Protein AF-A0A1X7VL22-F1 (afdb_monomer_lite)

Sequence (122 aa):
MRQDLEQEEQDNISVTNILLSSLESIHSLIQESPEVIGQHLSSIISLLLHLGQASPFMKVRITALKCLGLFPVSSISTHLLYTHQNKVIDGLGSCLDDKKRLVRKEAVSSRSEWYLLGFKDS

Organism: Amphimedon queenslandica (NCBI:txid400682)

Radius of gyration: 15.64 Å; chains: 1; bounding box: 38×18×54 Å

InterPro domains:
  IPR011989 Armadillo-like helical [G3DSA:1.25.10.10] (4-115)
  IPR016024 Armadillo-type fold [SSF48371] (17-109)
  IPR024687 MMS19, C-terminal [PF12460] (16-72)
  IPR039920 DNA repair/transcription protein MMS19 [PTHR12891] (13-118)

Structure (mmCIF, N/CA/C/O backbone):
data_AF-A0A1X7VL22-F1
#
_entry.id   AF-A0A1X7VL22-F1
#
loop_
_atom_site.group_PDB
_atom_site.id
_atom_site.type_symbol
_atom_site.label_atom_id
_atom_site.label_alt_id
_atom_site.label_comp_id
_atom_site.label_asym_id
_atom_site.label_entity_id
_atom_site.label_seq_id
_atom_site.pdbx_PDB_ins_code
_atom_site.Cartn_x
_atom_site.Cartn_y
_atom_site.Cartn_z
_atom_site.occupancy
_atom_site.B_iso_or_equiv
_atom_site.auth_seq_id
_atom_site.auth_comp_id
_atom_site.auth_asym_id
_atom_site.auth_atom_id
_atom_site.pdbx_PDB_model_num
ATOM 1 N N . MET A 1 1 ? -18.320 -1.728 31.936 1.00 72.62 1 MET A N 1
ATOM 2 C CA . MET A 1 1 ? -18.979 -1.385 30.653 1.00 72.62 1 MET A CA 1
ATOM 3 C C . MET A 1 1 ? -18.535 -0.037 30.088 1.00 72.62 1 MET A C 1
ATOM 5 O O . MET A 1 1 ? -18.015 -0.042 28.990 1.00 72.62 1 MET A O 1
ATOM 9 N N . ARG A 1 2 ? -18.707 1.117 30.767 1.00 84.56 2 ARG A N 1
ATOM 10 C CA . ARG A 1 2 ? -18.204 2.412 30.234 1.00 84.56 2 ARG A CA 1
ATOM 11 C C . ARG A 1 2 ? -16.674 2.523 30.254 1.00 84.56 2 ARG A C 1
ATOM 13 O O . ARG A 1 2 ? -16.094 2.903 29.252 1.00 84.56 2 ARG A O 1
ATOM 20 N N . GLN A 1 3 ? -16.047 2.109 31.354 1.00 83.25 3 GLN A N 1
ATOM 21 C CA . GLN A 1 3 ? -14.585 2.116 31.499 1.00 83.25 3 GLN A CA 1
ATOM 22 C C . GLN A 1 3 ? -13.885 1.182 30.497 1.00 83.25 3 GLN A C 1
ATOM 24 O O . GLN A 1 3 ? -12.822 1.517 29.993 1.00 83.25 3 GLN A O 1
ATOM 29 N N . ASP A 1 4 ? -14.508 0.049 30.156 1.00 83.31 4 ASP A N 1
ATOM 30 C CA . ASP A 1 4 ? -13.953 -0.898 29.177 1.00 83.31 4 ASP A CA 1
ATOM 31 C C . ASP A 1 4 ? -13.954 -0.311 27.753 1.00 83.31 4 ASP A C 1
ATOM 33 O O . ASP A 1 4 ? -12.992 -0.488 27.014 1.00 83.31 4 ASP A O 1
ATOM 37 N N . LEU A 1 5 ? -15.005 0.439 27.390 1.00 86.50 5 LEU A N 1
ATOM 38 C CA . LEU A 1 5 ? -15.102 1.124 26.095 1.00 86.50 5 LEU A CA 1
ATOM 39 C C . LEU A 1 5 ? -14.091 2.274 25.975 1.00 86.50 5 LEU A C 1
ATOM 41 O O . LEU A 1 5 ? -13.499 2.462 24.916 1.00 86.50 5 LEU A O 1
ATOM 45 N N . GLU A 1 6 ? -13.876 3.025 27.057 1.00 88.31 6 GLU A N 1
ATOM 46 C CA . GLU A 1 6 ? -12.881 4.106 27.104 1.00 88.31 6 GLU A CA 1
ATOM 47 C C . GLU A 1 6 ? -11.448 3.563 26.971 1.00 88.31 6 GLU A C 1
ATOM 49 O O . GLU A 1 6 ? -10.628 4.148 26.261 1.00 88.31 6 GLU A O 1
ATOM 54 N N . GLN A 1 7 ? -11.150 2.418 27.597 1.00 85.50 7 GLN A N 1
ATOM 55 C CA . GLN A 1 7 ? -9.847 1.764 27.469 1.00 85.50 7 GLN A CA 1
ATOM 56 C C . GLN A 1 7 ? -9.610 1.241 26.044 1.00 85.50 7 GLN A C 1
ATOM 58 O O . GLN A 1 7 ? -8.548 1.483 25.476 1.00 85.50 7 GLN A O 1
ATOM 63 N N . GLU A 1 8 ? -10.604 0.587 25.435 1.00 85.38 8 GLU A N 1
ATOM 64 C CA . GLU A 1 8 ? -10.511 0.096 24.054 1.00 85.38 8 GLU A CA 1
ATOM 65 C C . GLU A 1 8 ? -10.311 1.241 23.044 1.00 85.38 8 GLU A C 1
ATOM 67 O O . GLU A 1 8 ? -9.527 1.125 22.098 1.00 85.38 8 GLU A O 1
ATOM 72 N N . GLU A 1 9 ? -10.986 2.379 23.235 1.00 87.94 9 GLU A N 1
ATOM 73 C CA . GLU A 1 9 ? -10.793 3.567 22.399 1.00 87.94 9 GLU A CA 1
ATOM 74 C C . GLU A 1 9 ? -9.368 4.124 22.530 1.00 87.94 9 GLU A C 1
ATOM 76 O O . GLU A 1 9 ? -8.716 4.414 21.520 1.00 87.94 9 GLU A O 1
ATOM 81 N N . GLN A 1 10 ? -8.848 4.206 23.755 1.00 87.25 10 GLN A N 1
ATOM 82 C CA . GLN A 1 10 ? -7.486 4.667 24.012 1.00 87.25 10 GLN A CA 1
ATOM 83 C C . GLN A 1 10 ? -6.431 3.728 23.405 1.00 87.25 10 GLN A C 1
ATOM 85 O O . GLN A 1 10 ? -5.453 4.197 22.807 1.00 87.25 10 GLN A O 1
ATOM 90 N N . ASP A 1 11 ? -6.646 2.417 23.495 1.00 87.56 11 ASP A N 1
ATOM 91 C CA . ASP A 1 11 ? -5.776 1.407 22.894 1.00 87.56 11 ASP A CA 1
ATOM 92 C C . ASP A 1 11 ? -5.789 1.522 21.363 1.00 87.56 11 ASP A C 1
ATOM 94 O O . ASP A 1 11 ? -4.731 1.551 20.728 1.00 87.56 11 ASP A O 1
ATOM 98 N N . ASN A 1 12 ? -6.965 1.703 20.757 1.00 89.81 12 ASN A N 1
ATOM 99 C CA . ASN A 1 12 ? -7.106 1.915 19.315 1.00 89.81 12 ASN A CA 1
ATOM 100 C C . ASN A 1 12 ? -6.394 3.187 18.831 1.00 89.81 12 ASN A C 1
ATOM 102 O O . ASN A 1 12 ? -5.750 3.170 17.776 1.00 89.81 12 ASN A O 1
ATOM 106 N N . ILE A 1 13 ? -6.478 4.286 19.588 1.00 91.94 13 ILE A N 1
ATOM 107 C CA . ILE A 1 13 ? -5.749 5.528 19.291 1.00 91.94 13 ILE A CA 1
ATOM 108 C C . ILE A 1 13 ? -4.239 5.277 19.341 1.00 91.94 13 ILE A C 1
ATOM 110 O O . ILE A 1 13 ? -3.522 5.659 18.413 1.00 91.94 13 ILE A O 1
ATOM 114 N N . SER A 1 14 ? -3.759 4.603 20.388 1.00 93.25 14 SER A N 1
ATOM 115 C CA . SER A 1 14 ? -2.341 4.274 20.556 1.00 93.25 14 SER A CA 1
ATOM 116 C C . SER A 1 14 ? -1.817 3.415 19.398 1.00 93.25 14 SER A C 1
ATOM 118 O O . SER A 1 14 ? -0.848 3.787 18.732 1.00 93.25 14 SER A O 1
ATOM 120 N N . VAL A 1 15 ? -2.520 2.325 19.072 1.00 93.12 15 VAL A N 1
ATOM 121 C CA . VAL A 1 15 ? -2.179 1.428 17.956 1.00 93.12 15 VAL A CA 1
ATOM 122 C C . VAL A 1 15 ? -2.179 2.179 16.626 1.00 93.12 15 VAL A C 1
ATOM 124 O O . VAL A 1 15 ? -1.245 2.039 15.836 1.00 93.12 15 VAL A O 1
ATOM 127 N N . THR A 1 16 ? -3.189 3.018 16.377 1.00 95.69 16 THR A N 1
ATOM 128 C CA . THR A 1 16 ? -3.262 3.823 15.149 1.00 95.69 16 THR A CA 1
ATOM 129 C C . THR A 1 16 ? -2.052 4.742 15.013 1.00 95.69 16 THR A C 1
ATOM 131 O O . THR A 1 16 ? -1.469 4.820 13.933 1.00 95.69 16 THR A O 1
ATOM 134 N N . ASN A 1 17 ? -1.651 5.416 16.092 1.00 96.00 17 ASN A N 1
ATOM 135 C CA . ASN A 1 17 ? -0.517 6.338 16.072 1.00 96.00 17 ASN A CA 1
ATOM 136 C C . ASN A 1 17 ? 0.809 5.614 15.807 1.00 96.00 17 ASN A C 1
ATOM 138 O O . ASN A 1 17 ? 1.605 6.102 15.009 1.00 96.00 17 ASN A O 1
ATOM 142 N N . ILE A 1 18 ? 1.019 4.437 16.406 1.00 96.44 18 ILE A N 1
ATOM 143 C CA . ILE A 1 18 ? 2.213 3.608 16.164 1.00 96.44 18 ILE A CA 1
ATOM 144 C C . ILE A 1 18 ? 2.279 3.156 14.701 1.00 96.44 18 ILE A C 1
ATOM 146 O O . ILE A 1 18 ? 3.336 3.214 14.071 1.00 96.44 18 ILE A O 1
ATO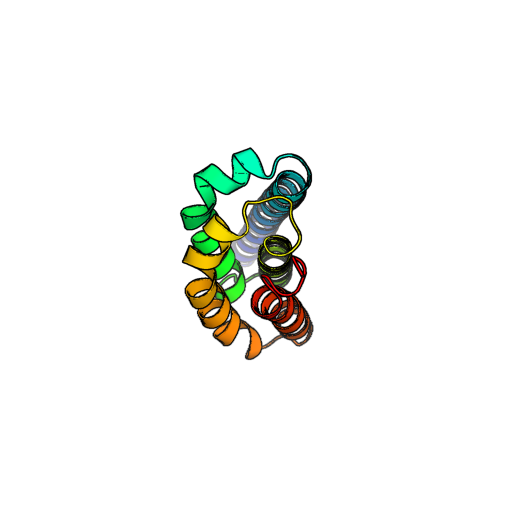M 150 N N . LEU A 1 19 ? 1.151 2.717 14.136 1.00 97.06 19 LEU A N 1
ATOM 151 C CA . LEU A 1 19 ? 1.095 2.315 12.731 1.00 97.06 19 LEU A CA 1
ATOM 152 C C . LEU A 1 19 ? 1.380 3.495 11.801 1.00 97.06 19 LEU A C 1
ATOM 154 O O . LEU A 1 19 ? 2.116 3.340 10.830 1.00 97.06 19 LEU A O 1
ATOM 158 N N . LEU A 1 20 ? 0.817 4.669 12.092 1.00 97.94 20 LEU A N 1
ATOM 159 C CA . LEU A 1 20 ? 1.032 5.864 11.280 1.00 97.94 20 LEU A CA 1
ATOM 160 C C . LEU A 1 20 ? 2.488 6.333 11.326 1.00 97.94 20 LEU A C 1
ATOM 162 O O . LEU A 1 20 ? 3.059 6.536 10.261 1.00 97.94 20 LEU A O 1
ATOM 166 N N . SER A 1 21 ? 3.113 6.412 12.503 1.00 97.81 21 SER A N 1
ATOM 167 C CA . SER A 1 21 ? 4.521 6.822 12.611 1.00 97.81 21 SER A CA 1
ATOM 168 C C . SER A 1 21 ? 5.472 5.828 11.937 1.00 97.81 21 SER A C 1
ATOM 170 O O . SER A 1 21 ? 6.440 6.221 11.282 1.00 97.81 21 SER A O 1
ATOM 172 N N . SER A 1 22 ? 5.168 4.530 12.030 1.00 97.75 22 SER A N 1
ATOM 173 C CA . SER A 1 22 ? 5.923 3.482 11.335 1.00 97.75 22 SER A CA 1
ATOM 174 C C . SER A 1 22 ? 5.781 3.606 9.816 1.00 97.75 22 SER A C 1
ATOM 176 O O . SER A 1 22 ? 6.768 3.514 9.090 1.00 97.75 22 SER A O 1
ATOM 178 N N . LEU A 1 23 ? 4.564 3.847 9.316 1.00 98.06 23 LEU A N 1
ATOM 179 C CA . LEU A 1 23 ? 4.314 4.052 7.888 1.00 98.06 23 LEU A CA 1
ATOM 180 C C . LEU A 1 23 ? 4.957 5.336 7.358 1.00 98.06 23 LEU A C 1
ATOM 182 O O . LEU A 1 23 ? 5.471 5.326 6.245 1.00 98.06 23 LEU A O 1
ATOM 186 N N . GLU A 1 24 ? 4.960 6.415 8.140 1.00 97.56 24 GLU A N 1
ATOM 187 C CA . GLU A 1 24 ? 5.662 7.661 7.811 1.00 97.56 24 GLU A CA 1
ATOM 188 C C . GLU A 1 24 ? 7.174 7.435 7.729 1.00 97.56 24 GLU A C 1
ATOM 190 O O . GLU A 1 24 ? 7.816 7.891 6.787 1.00 97.56 24 GLU A O 1
ATOM 195 N N . SER A 1 25 ? 7.732 6.637 8.640 1.00 97.44 25 SER A N 1
ATOM 196 C CA . SER A 1 25 ? 9.146 6.255 8.590 1.00 97.44 25 SER A CA 1
ATOM 197 C C . SER A 1 25 ? 9.462 5.419 7.343 1.00 97.44 25 SER A C 1
ATOM 199 O O . SER A 1 25 ? 10.450 5.676 6.663 1.00 97.44 25 SER A O 1
ATOM 201 N N . ILE A 1 26 ? 8.599 4.458 6.982 1.00 97.25 26 ILE A N 1
ATOM 202 C CA . ILE A 1 26 ? 8.725 3.694 5.727 1.00 97.25 26 ILE A CA 1
ATOM 203 C C . ILE A 1 26 ? 8.642 4.626 4.513 1.00 97.25 26 ILE A C 1
ATOM 205 O O . ILE A 1 26 ? 9.427 4.478 3.580 1.00 97.25 26 ILE A O 1
ATOM 209 N N . HIS A 1 27 ? 7.714 5.584 4.519 1.00 96.81 27 HIS A N 1
ATOM 210 C CA . HIS A 1 27 ? 7.565 6.568 3.450 1.00 96.81 27 HIS A CA 1
ATOM 211 C C . HIS A 1 27 ? 8.861 7.361 3.240 1.00 96.81 27 HIS A C 1
ATOM 213 O O . HIS A 1 27 ? 9.342 7.434 2.111 1.00 96.81 27 HIS A O 1
ATOM 219 N N . SER A 1 28 ? 9.452 7.898 4.312 1.00 96.88 28 SER A N 1
ATOM 220 C CA . SER A 1 28 ? 10.747 8.587 4.252 1.00 96.88 28 SER A CA 1
ATOM 221 C C . SER A 1 28 ? 11.857 7.671 3.738 1.00 96.88 28 SER A C 1
ATOM 223 O O . SER A 1 28 ? 12.574 8.041 2.813 1.00 96.88 28 SER A O 1
ATOM 225 N N . LEU A 1 29 ? 11.952 6.437 4.243 1.00 96.56 29 LEU A N 1
ATOM 226 C CA . LEU A 1 29 ? 12.990 5.486 3.828 1.00 96.56 29 LEU A CA 1
ATOM 227 C C . LEU A 1 29 ? 12.908 5.100 2.344 1.00 96.56 29 LEU A C 1
ATOM 229 O O . LEU A 1 2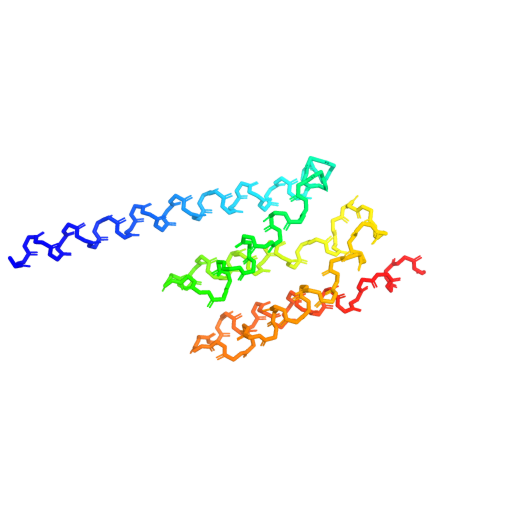9 ? 13.946 4.903 1.720 1.00 96.56 29 LEU A O 1
ATOM 233 N N . ILE A 1 30 ? 11.710 5.021 1.752 1.00 96.56 30 ILE A N 1
ATOM 234 C CA . ILE A 1 30 ? 11.555 4.769 0.305 1.00 96.56 30 ILE A CA 1
ATOM 235 C C . ILE A 1 30 ? 12.236 5.869 -0.523 1.00 96.56 30 ILE A C 1
ATOM 237 O O . ILE A 1 30 ? 12.762 5.587 -1.599 1.00 96.56 30 ILE A O 1
ATOM 241 N N . GLN A 1 31 ? 12.213 7.109 -0.035 1.00 94.31 31 GLN A N 1
ATOM 242 C CA . GLN A 1 31 ? 12.763 8.271 -0.731 1.00 94.31 31 GLN A CA 1
ATOM 243 C C . GLN A 1 31 ? 14.247 8.488 -0.412 1.00 94.31 31 GLN A C 1
ATOM 245 O O . GLN A 1 31 ? 15.021 8.823 -1.304 1.00 94.31 31 GLN A O 1
ATOM 250 N N . GLU A 1 32 ? 14.633 8.305 0.850 1.00 96.31 32 GLU A N 1
ATOM 251 C CA . GLU A 1 32 ? 15.966 8.633 1.367 1.00 96.31 32 GLU A CA 1
ATOM 252 C C . GLU A 1 32 ? 16.964 7.474 1.255 1.00 96.31 32 GLU A C 1
ATOM 254 O O . GLU A 1 32 ? 18.165 7.707 1.134 1.00 96.31 32 GLU A O 1
ATOM 259 N N . SER A 1 33 ? 16.492 6.226 1.313 1.00 95.19 33 SER A N 1
ATOM 260 C CA . SER A 1 33 ? 17.337 5.020 1.296 1.00 95.19 33 SER A CA 1
ATOM 261 C C . SER A 1 33 ? 16.673 3.875 0.511 1.00 95.19 33 SER A C 1
ATOM 263 O O . SER A 1 33 ? 16.386 2.800 1.063 1.00 95.19 33 SER A O 1
ATOM 265 N N . PRO A 1 34 ? 16.382 4.084 -0.788 1.00 93.44 34 PRO A N 1
ATOM 266 C CA . PRO A 1 34 ? 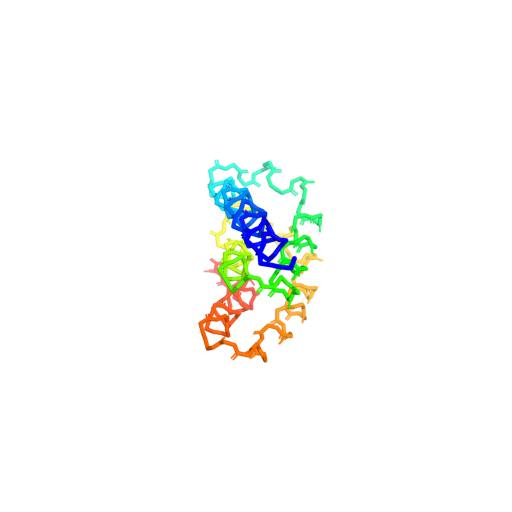15.677 3.119 -1.633 1.00 93.44 34 PRO A CA 1
ATOM 267 C C . PRO A 1 34 ? 16.369 1.749 -1.699 1.00 93.44 34 PRO A C 1
ATOM 269 O O . PRO A 1 34 ? 15.699 0.722 -1.799 1.00 93.44 34 PRO A O 1
ATOM 272 N N . GLU A 1 35 ? 17.694 1.695 -1.590 1.00 93.06 35 GLU A N 1
ATOM 273 C CA . GLU A 1 35 ? 18.488 0.464 -1.557 1.00 93.06 35 GLU A CA 1
ATOM 274 C C . GLU A 1 35 ? 18.221 -0.410 -0.322 1.00 93.06 35 GLU A C 1
ATOM 276 O O . GLU A 1 35 ? 18.258 -1.640 -0.418 1.00 93.06 35 GLU A O 1
ATOM 281 N N . VAL A 1 36 ? 17.913 0.194 0.830 1.00 94.25 36 VAL A N 1
ATOM 282 C CA . VAL A 1 36 ? 17.542 -0.538 2.053 1.00 94.25 36 VAL A CA 1
ATOM 283 C C . VAL A 1 36 ? 16.161 -1.152 1.876 1.00 94.25 36 VAL A C 1
ATOM 285 O O . VAL A 1 36 ? 15.945 -2.332 2.148 1.00 94.25 36 VAL A O 1
ATOM 288 N N . ILE A 1 37 ? 15.226 -0.365 1.348 1.00 96.00 37 ILE A N 1
ATOM 289 C CA . ILE A 1 37 ? 13.864 -0.825 1.093 1.00 96.00 37 ILE A CA 1
ATOM 290 C C . ILE A 1 37 ? 13.830 -1.911 0.011 1.00 96.00 37 ILE A C 1
ATOM 292 O O . ILE A 1 37 ? 13.105 -2.898 0.154 1.00 96.00 37 ILE A O 1
ATOM 296 N N . GLY A 1 38 ? 14.649 -1.781 -1.035 1.00 93.50 38 GLY A N 1
ATOM 297 C CA . GLY A 1 38 ? 14.758 -2.758 -2.117 1.00 93.50 38 GLY A CA 1
ATOM 298 C C . GLY A 1 38 ? 15.093 -4.172 -1.628 1.00 93.50 38 GLY A C 1
ATOM 299 O O . GLY A 1 38 ? 14.541 -5.143 -2.142 1.00 93.50 38 GLY A O 1
ATOM 300 N N . GLN A 1 39 ? 15.907 -4.309 -0.577 1.00 95.31 39 GLN A N 1
ATOM 301 C CA . GLN A 1 39 ? 16.269 -5.611 0.008 1.00 95.31 39 GLN A CA 1
ATOM 302 C C . GLN A 1 39 ? 15.089 -6.328 0.684 1.00 95.31 39 GLN A C 1
ATOM 304 O O . GLN A 1 39 ? 15.094 -7.552 0.820 1.00 95.31 39 GLN A O 1
ATOM 309 N N . HIS A 1 40 ? 14.056 -5.583 1.081 1.00 96.19 40 HIS A N 1
ATOM 310 C CA . HIS A 1 40 ? 12.892 -6.090 1.811 1.00 96.19 40 HIS A CA 1
ATOM 311 C C . HIS A 1 40 ? 11.579 -5.883 1.046 1.00 96.19 40 HIS A C 1
ATOM 313 O O . HIS A 1 40 ? 10.491 -5.961 1.619 1.00 96.19 40 HIS A O 1
ATOM 319 N N . LEU A 1 41 ? 11.660 -5.641 -0.265 1.00 95.88 41 LEU A N 1
ATOM 320 C CA . LEU A 1 41 ? 10.526 -5.193 -1.067 1.00 95.88 41 LEU A CA 1
ATOM 321 C C . LEU A 1 41 ? 9.321 -6.144 -0.988 1.00 95.88 41 LEU A C 1
ATOM 323 O O . LEU A 1 41 ? 8.192 -5.698 -0.801 1.00 95.88 41 LEU A O 1
ATOM 327 N N . SER A 1 42 ? 9.549 -7.459 -1.055 1.00 96.94 42 SER A N 1
ATOM 328 C CA . SER A 1 42 ? 8.471 -8.458 -1.031 1.00 96.94 42 SER A CA 1
ATOM 329 C C . SER A 1 42 ? 7.657 -8.437 0.270 1.00 96.94 42 SER A C 1
ATOM 331 O O . SER A 1 42 ? 6.418 -8.454 0.232 1.00 96.94 42 SER A O 1
ATOM 333 N N . SER A 1 43 ? 8.323 -8.366 1.428 1.00 97.62 43 SER A N 1
ATOM 334 C CA . SER A 1 43 ? 7.651 -8.330 2.732 1.00 97.62 43 SER A CA 1
ATOM 335 C C . SER A 1 43 ? 6.975 -6.981 2.968 1.00 97.62 43 SER A C 1
ATOM 337 O O . SER A 1 43 ? 5.815 -6.956 3.378 1.00 97.62 43 SER A O 1
ATOM 339 N N . ILE A 1 44 ? 7.645 -5.877 2.626 1.00 97.94 44 ILE A N 1
ATOM 340 C CA . ILE A 1 44 ? 7.097 -4.522 2.762 1.00 97.94 44 ILE A CA 1
ATOM 341 C C . ILE A 1 44 ? 5.859 -4.351 1.877 1.00 97.94 44 ILE A C 1
ATOM 343 O O . ILE A 1 44 ? 4.823 -3.910 2.366 1.00 97.94 44 ILE A O 1
ATOM 347 N N . ILE A 1 45 ? 5.905 -4.764 0.608 1.00 98.19 45 ILE A N 1
ATOM 348 C CA . ILE A 1 45 ? 4.739 -4.708 -0.286 1.00 98.19 45 ILE A CA 1
ATOM 349 C C . ILE A 1 45 ? 3.577 -5.527 0.278 1.00 98.19 45 ILE A C 1
ATOM 351 O O . ILE A 1 45 ? 2.442 -5.055 0.285 1.00 98.19 45 ILE A O 1
ATOM 355 N N . SER A 1 46 ? 3.842 -6.741 0.769 1.00 98.25 46 SER A N 1
ATOM 356 C CA . SER A 1 46 ? 2.792 -7.599 1.337 1.00 98.25 46 SER A CA 1
ATOM 357 C C . SER A 1 46 ? 2.135 -6.953 2.559 1.00 98.25 46 SER A C 1
ATOM 359 O O . SER A 1 46 ? 0.909 -6.952 2.669 1.00 98.25 46 SER A O 1
ATOM 361 N N . LEU A 1 47 ? 2.941 -6.353 3.440 1.00 98.25 47 LEU A N 1
ATOM 362 C CA . LEU A 1 47 ? 2.471 -5.615 4.608 1.00 98.25 47 LEU A CA 1
ATOM 363 C C . LEU A 1 47 ? 1.631 -4.396 4.209 1.00 98.25 47 LEU A C 1
ATOM 365 O O . LEU A 1 47 ? 0.525 -4.218 4.715 1.00 98.25 47 LEU A O 1
ATOM 369 N N . LEU A 1 48 ? 2.132 -3.564 3.294 1.00 98.62 48 LEU A N 1
ATOM 370 C CA . LEU A 1 48 ? 1.442 -2.347 2.865 1.00 98.62 48 LEU A CA 1
ATOM 371 C C . LEU A 1 48 ? 0.125 -2.661 2.147 1.00 98.62 48 LEU A C 1
ATOM 373 O O . LEU A 1 48 ? -0.871 -1.980 2.388 1.00 98.62 48 LEU A O 1
ATOM 377 N N . LEU A 1 49 ? 0.086 -3.710 1.319 1.00 98.62 49 LEU A N 1
ATOM 378 C CA . LEU A 1 49 ? -1.153 -4.182 0.697 1.00 98.62 49 LEU A CA 1
ATOM 379 C C . LEU A 1 49 ? -2.161 -4.629 1.755 1.00 98.62 49 LEU A C 1
ATOM 381 O O . LEU A 1 49 ? -3.298 -4.164 1.740 1.00 98.62 49 LEU A O 1
ATOM 385 N N . HIS A 1 50 ? -1.739 -5.457 2.713 1.00 98.44 50 HIS A N 1
ATOM 386 C CA . HIS A 1 50 ? -2.610 -5.900 3.800 1.00 98.44 50 HIS A CA 1
ATOM 387 C C . HIS A 1 50 ? -3.180 -4.715 4.595 1.00 98.44 50 HIS A C 1
ATOM 389 O O . HIS A 1 50 ? -4.390 -4.634 4.813 1.00 98.44 50 HIS A O 1
ATOM 395 N N . LEU A 1 51 ? -2.330 -3.754 4.972 1.00 98.44 51 LEU A N 1
ATOM 396 C CA . LEU A 1 51 ? -2.755 -2.554 5.691 1.00 98.44 51 LEU A CA 1
ATOM 397 C C . LEU A 1 51 ? -3.712 -1.697 4.860 1.00 98.44 51 LEU A C 1
ATOM 399 O O . LEU A 1 51 ? -4.723 -1.252 5.396 1.00 98.44 51 LEU A O 1
ATOM 403 N N . GLY A 1 52 ? -3.432 -1.499 3.569 1.00 98.31 52 GLY A N 1
ATOM 404 C CA . GLY A 1 52 ? -4.284 -0.752 2.641 1.00 98.31 52 GLY A CA 1
ATOM 405 C C . GLY A 1 52 ? -5.674 -1.367 2.465 1.00 98.31 52 GLY A C 1
ATOM 406 O O . GLY A 1 52 ? -6.663 -0.638 2.401 1.00 98.31 52 GLY A O 1
ATOM 407 N N . GLN A 1 53 ? -5.753 -2.698 2.441 1.00 98.19 53 GLN A N 1
ATOM 408 C CA . GLN A 1 53 ? -6.988 -3.449 2.212 1.00 98.19 53 GLN A CA 1
ATOM 409 C C . GLN A 1 53 ? -7.835 -3.596 3.481 1.00 98.19 53 GLN A C 1
ATOM 411 O O . GLN A 1 53 ? -9.047 -3.376 3.451 1.00 98.19 53 GLN A O 1
ATOM 416 N N . ALA A 1 54 ? -7.208 -3.976 4.596 1.00 96.50 54 ALA A N 1
ATOM 417 C CA . ALA A 1 54 ? -7.916 -4.549 5.740 1.00 96.50 54 ALA A CA 1
ATOM 418 C C . ALA A 1 54 ? -7.870 -3.701 7.018 1.00 96.50 54 ALA A C 1
ATOM 420 O O . ALA A 1 54 ? -8.625 -3.990 7.947 1.00 96.50 54 ALA A O 1
ATOM 421 N N . SER A 1 55 ? -7.031 -2.658 7.100 1.00 97.19 55 SER A N 1
ATOM 422 C CA . SER A 1 55 ? -6.932 -1.882 8.343 1.00 97.19 55 SER A CA 1
ATOM 423 C C . SER A 1 55 ? -8.283 -1.249 8.723 1.00 97.19 55 SER A C 1
ATOM 425 O O . SER A 1 55 ? -8.948 -0.644 7.870 1.00 97.19 55 SER A O 1
ATOM 427 N N . PRO A 1 56 ? -8.696 -1.315 10.004 1.00 95.81 56 PRO A N 1
ATOM 428 C CA . PRO A 1 56 ? -9.920 -0.658 10.457 1.00 95.81 56 PRO A CA 1
ATOM 429 C C . PRO A 1 56 ? -9.804 0.875 10.394 1.00 95.81 56 PRO A C 1
ATOM 431 O O . PRO A 1 56 ? -10.815 1.580 10.324 1.00 95.81 56 PRO A O 1
ATOM 434 N N . PHE A 1 57 ? -8.577 1.404 10.360 1.00 96.62 57 PHE A N 1
ATOM 435 C CA . PHE A 1 57 ? -8.298 2.830 10.426 1.00 96.62 57 PHE A CA 1
ATOM 436 C C . PHE A 1 57 ? -8.098 3.419 9.030 1.00 96.62 57 PHE A C 1
ATOM 438 O O . PHE A 1 57 ? -7.122 3.145 8.333 1.00 96.62 57 PHE A O 1
ATOM 445 N N . MET A 1 58 ? -9.004 4.314 8.627 1.00 97.50 58 MET A N 1
ATOM 446 C CA . MET A 1 58 ? -8.961 4.948 7.303 1.00 97.50 58 MET A CA 1
ATOM 447 C C . MET A 1 58 ? -7.613 5.622 7.004 1.00 97.50 58 MET A C 1
ATOM 449 O O . MET A 1 58 ? -7.126 5.508 5.884 1.00 97.50 58 MET A O 1
ATOM 453 N N . LYS A 1 59 ? -7.017 6.311 7.988 1.00 97.75 59 LYS A N 1
ATOM 454 C CA . LYS A 1 59 ? -5.727 6.996 7.816 1.00 97.75 59 LYS A CA 1
ATOM 455 C C . LYS A 1 59 ? -4.598 6.008 7.512 1.00 97.75 59 LYS A C 1
ATOM 457 O O . LYS A 1 59 ? -3.853 6.248 6.575 1.00 97.75 59 LYS A O 1
ATOM 462 N N . VAL A 1 60 ? -4.538 4.882 8.229 1.00 98.50 60 VAL A N 1
ATOM 463 C CA . VAL A 1 60 ? -3.544 3.818 7.999 1.00 98.50 60 VAL A CA 1
ATOM 464 C C . VAL A 1 60 ? -3.669 3.269 6.581 1.00 98.50 60 VAL A C 1
ATOM 466 O O . VAL A 1 60 ? -2.664 3.164 5.884 1.00 98.50 60 VAL A O 1
ATOM 469 N N . ARG A 1 61 ? -4.901 3.014 6.112 1.00 98.62 61 ARG A N 1
ATOM 470 C CA . ARG A 1 61 ? -5.134 2.571 4.728 1.00 98.62 61 ARG A CA 1
ATOM 471 C C . ARG A 1 61 ? -4.597 3.571 3.707 1.00 98.62 61 ARG A C 1
ATOM 473 O O . ARG A 1 61 ? -3.875 3.182 2.800 1.00 98.62 61 ARG A O 1
ATOM 480 N N . ILE A 1 62 ? -4.912 4.858 3.870 1.00 98.69 62 ILE A N 1
ATOM 481 C CA . ILE A 1 62 ? -4.433 5.918 2.967 1.00 98.69 62 ILE A CA 1
ATOM 482 C C . ILE A 1 62 ? -2.903 5.982 2.972 1.00 98.69 62 ILE A C 1
ATOM 484 O O . ILE A 1 62 ? -2.299 5.982 1.905 1.00 98.69 62 ILE A O 1
ATOM 488 N N . THR A 1 63 ? -2.266 6.014 4.143 1.00 98.50 63 THR A N 1
ATOM 489 C CA . THR A 1 63 ? -0.803 6.121 4.230 1.00 98.50 63 THR A CA 1
ATOM 490 C C . THR A 1 63 ? -0.114 4.892 3.633 1.00 98.50 63 THR A C 1
ATOM 492 O O . THR A 1 63 ? 0.854 5.042 2.896 1.00 98.50 63 THR A O 1
ATOM 495 N N . ALA A 1 64 ? -0.648 3.686 3.845 1.00 98.69 64 ALA A N 1
ATOM 496 C CA . ALA A 1 64 ? -0.108 2.475 3.229 1.00 98.69 64 ALA A CA 1
ATOM 497 C C . ALA A 1 64 ? -0.206 2.502 1.691 1.00 98.69 64 ALA A C 1
ATOM 499 O O . ALA A 1 64 ? 0.753 2.149 1.002 1.00 98.69 64 ALA A O 1
ATOM 500 N N . LEU A 1 65 ? -1.335 2.973 1.145 1.00 98.81 65 LEU A N 1
ATOM 501 C CA . LEU A 1 65 ? -1.513 3.145 -0.301 1.00 98.81 65 LEU A CA 1
ATOM 502 C C . LEU A 1 65 ? -0.560 4.199 -0.876 1.00 98.81 65 LEU A C 1
ATOM 504 O O . LEU A 1 65 ? 0.004 3.965 -1.944 1.00 98.81 65 LEU A O 1
ATOM 508 N N . LYS A 1 66 ? -0.318 5.306 -0.163 1.00 98.56 66 LYS A N 1
ATOM 509 C CA . LYS A 1 66 ? 0.697 6.302 -0.548 1.00 98.56 66 LYS A CA 1
ATOM 510 C C . LYS A 1 66 ? 2.080 5.678 -0.660 1.00 98.56 66 LYS A C 1
ATOM 512 O O . LYS A 1 66 ? 2.725 5.833 -1.690 1.00 98.56 66 LYS A O 1
ATOM 517 N N . CYS A 1 67 ? 2.504 4.914 0.350 1.00 98.50 67 CYS A N 1
ATOM 518 C CA . CYS A 1 67 ? 3.790 4.217 0.313 1.00 98.50 67 CYS A CA 1
ATOM 519 C C . CYS A 1 67 ? 3.881 3.265 -0.888 1.00 98.50 67 CYS A C 1
ATOM 521 O O . CYS A 1 67 ? 4.894 3.251 -1.579 1.00 98.50 67 CYS A O 1
ATOM 523 N N . LEU A 1 68 ? 2.808 2.522 -1.195 1.00 98.50 68 LEU A N 1
ATOM 524 C CA . LEU A 1 68 ? 2.764 1.680 -2.396 1.00 98.50 68 LEU A CA 1
ATOM 525 C C . LEU A 1 68 ? 2.928 2.495 -3.683 1.00 98.50 68 LEU A C 1
ATOM 527 O O . LEU A 1 68 ? 3.617 2.045 -4.591 1.00 98.50 68 LEU A O 1
ATOM 531 N N . GLY A 1 69 ? 2.317 3.677 -3.770 1.00 98.06 69 GLY A N 1
ATOM 532 C CA . GLY A 1 69 ? 2.421 4.566 -4.930 1.00 98.06 69 GLY A CA 1
ATOM 533 C C . GLY A 1 69 ? 3.799 5.207 -5.116 1.00 98.06 69 GLY A C 1
ATOM 534 O O . GLY A 1 69 ? 4.095 5.670 -6.212 1.00 98.06 69 GLY A O 1
ATOM 535 N N . LEU A 1 70 ? 4.654 5.208 -4.088 1.00 97.44 70 LEU A N 1
ATOM 536 C CA . LEU A 1 70 ? 6.004 5.765 -4.180 1.00 97.44 70 LEU A CA 1
ATOM 537 C C . LEU A 1 70 ? 7.006 4.842 -4.868 1.00 97.44 70 LEU A C 1
ATOM 539 O O . LEU A 1 70 ? 7.965 5.336 -5.452 1.00 97.44 70 LEU A O 1
ATOM 543 N N . PHE A 1 71 ? 6.819 3.521 -4.804 1.00 97.19 71 PHE A N 1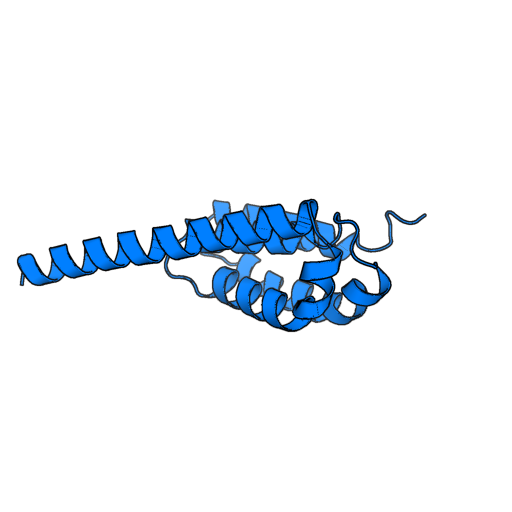
ATOM 544 C CA . PHE A 1 71 ? 7.803 2.584 -5.353 1.00 97.19 71 PHE A CA 1
ATOM 545 C C . PHE A 1 71 ? 8.114 2.823 -6.839 1.00 97.19 71 PHE A C 1
ATOM 547 O O . PHE A 1 71 ? 9.292 2.881 -7.168 1.00 97.19 71 PHE A O 1
ATOM 554 N N . PRO A 1 72 ? 7.129 3.025 -7.739 1.00 96.19 72 PRO A N 1
ATOM 555 C CA . PRO A 1 72 ? 7.412 3.254 -9.159 1.00 96.19 72 PRO A CA 1
ATOM 556 C C . PRO A 1 72 ? 8.114 4.581 -9.470 1.00 96.19 72 PRO A C 1
ATOM 558 O O . PRO A 1 72 ? 8.559 4.776 -10.597 1.00 96.19 72 PRO A O 1
ATOM 561 N N . VAL A 1 73 ? 8.158 5.513 -8.513 1.00 94.12 73 VAL A N 1
ATOM 562 C CA . VAL A 1 73 ? 8.770 6.843 -8.671 1.00 94.12 73 VAL A CA 1
ATOM 563 C C . VAL A 1 73 ? 10.010 7.035 -7.803 1.00 94.12 73 VAL A C 1
ATOM 565 O O . VAL A 1 73 ? 10.572 8.128 -7.779 1.00 94.12 73 VAL A O 1
ATOM 568 N N . SER A 1 74 ? 10.427 5.999 -7.075 1.00 93.94 74 SER A N 1
ATOM 569 C CA . SER A 1 74 ? 11.653 6.010 -6.287 1.00 93.94 74 SER A CA 1
ATOM 570 C C . SER A 1 74 ? 12.841 5.514 -7.110 1.00 93.94 74 SER A C 1
ATOM 572 O O . SER A 1 74 ? 12.687 4.974 -8.203 1.00 93.94 74 SER A O 1
ATOM 574 N N . SER A 1 75 ? 14.048 5.653 -6.563 1.00 94.06 75 SER A N 1
ATOM 575 C CA . SER A 1 75 ? 15.283 5.195 -7.218 1.00 94.06 75 SER A CA 1
ATOM 576 C C . SER A 1 75 ? 15.532 3.684 -7.078 1.00 94.06 75 SER A C 1
ATOM 578 O O . SER A 1 75 ? 16.663 3.224 -7.234 1.00 94.06 75 SER A O 1
ATOM 580 N N . ILE A 1 76 ? 14.507 2.891 -6.746 1.00 94.12 76 ILE A N 1
ATOM 581 C CA . ILE A 1 76 ? 14.610 1.427 -6.710 1.00 94.12 76 ILE A CA 1
ATOM 582 C C . ILE A 1 76 ? 14.673 0.910 -8.148 1.00 94.12 76 ILE A C 1
ATOM 584 O O . ILE A 1 76 ? 13.935 1.366 -9.013 1.00 94.12 76 ILE A O 1
ATOM 588 N N . SER A 1 77 ? 15.534 -0.079 -8.401 1.00 93.06 77 SER A N 1
ATOM 589 C CA . SER A 1 77 ? 15.681 -0.684 -9.730 1.00 93.06 77 SER A CA 1
ATOM 590 C C . SER A 1 77 ? 14.332 -1.104 -10.325 1.00 93.06 77 SER A C 1
ATOM 592 O O . SER A 1 77 ? 13.643 -1.963 -9.765 1.00 93.06 77 SER A O 1
ATOM 594 N N . THR A 1 78 ? 13.996 -0.573 -11.505 1.00 93.06 78 THR A N 1
ATOM 595 C CA . THR A 1 78 ? 12.762 -0.902 -12.234 1.00 93.06 78 THR A CA 1
ATOM 596 C C . THR A 1 78 ? 12.618 -2.412 -12.439 1.00 93.06 78 THR A C 1
ATOM 598 O O . THR A 1 78 ? 11.533 -2.962 -12.261 1.00 93.06 78 THR A O 1
ATOM 601 N N . HIS A 1 79 ? 13.719 -3.119 -12.727 1.00 93.00 79 HIS A N 1
ATOM 602 C CA . HIS A 1 79 ? 13.721 -4.579 -12.880 1.00 93.00 79 HIS A CA 1
ATOM 603 C C . HIS A 1 79 ? 13.215 -5.299 -11.622 1.00 93.00 79 HIS A C 1
ATOM 605 O O . HIS A 1 79 ? 12.419 -6.233 -11.715 1.00 93.00 79 HIS A O 1
ATOM 611 N N . LEU A 1 80 ? 13.629 -4.835 -10.440 1.00 94.25 80 LEU A N 1
ATOM 612 C CA . LEU A 1 80 ? 13.167 -5.395 -9.175 1.00 94.25 80 LEU A CA 1
ATOM 613 C C . LEU A 1 80 ? 11.674 -5.112 -8.961 1.00 94.25 80 LEU A C 1
ATOM 615 O O . LEU A 1 80 ? 10.925 -6.019 -8.596 1.00 94.25 80 LEU A O 1
ATOM 619 N N . LEU A 1 81 ? 11.222 -3.889 -9.247 1.00 96.44 81 LEU A N 1
ATOM 620 C CA . LEU A 1 81 ? 9.813 -3.500 -9.126 1.00 96.44 81 LEU A CA 1
ATOM 621 C C . LEU A 1 81 ? 8.901 -4.310 -10.059 1.00 96.44 81 LEU A C 1
ATOM 623 O O . LEU A 1 81 ? 7.831 -4.750 -9.636 1.00 96.44 81 LEU A O 1
ATOM 627 N N . TYR A 1 82 ? 9.341 -4.589 -11.289 1.00 95.75 82 TYR A N 1
ATOM 628 C CA . TYR A 1 82 ? 8.578 -5.374 -12.265 1.00 95.75 82 TYR A CA 1
ATOM 629 C C . TYR A 1 82 ? 8.173 -6.755 -11.749 1.00 95.75 82 TYR A C 1
ATOM 631 O O . TYR A 1 82 ? 7.054 -7.201 -11.995 1.00 95.75 82 TYR A O 1
ATOM 639 N N . THR A 1 83 ? 9.031 -7.410 -10.961 1.00 96.25 83 THR A N 1
ATOM 640 C CA . THR A 1 83 ? 8.714 -8.728 -10.381 1.00 96.25 83 THR A CA 1
ATOM 641 C C . THR A 1 83 ? 7.527 -8.692 -9.406 1.00 96.25 83 THR A C 1
ATOM 643 O O . THR A 1 83 ? 6.931 -9.728 -9.118 1.00 96.25 83 THR A O 1
ATOM 646 N N . HIS A 1 84 ? 7.145 -7.503 -8.928 1.00 97.75 84 HIS A N 1
ATOM 647 C CA . HIS A 1 84 ? 6.050 -7.288 -7.982 1.00 97.75 84 HIS A CA 1
ATOM 648 C C . HIS A 1 84 ? 4.843 -6.576 -8.614 1.00 97.75 84 HIS A C 1
ATOM 650 O O . HIS A 1 84 ? 3.786 -6.522 -7.986 1.00 97.75 84 HIS A O 1
ATOM 656 N N . GLN A 1 85 ? 4.966 -6.061 -9.843 1.00 97.12 85 GLN A N 1
ATOM 657 C CA . GLN A 1 85 ? 3.975 -5.181 -10.469 1.00 97.12 85 GLN A CA 1
ATOM 658 C C . GLN A 1 85 ? 2.571 -5.795 -10.500 1.00 97.12 85 GLN A C 1
ATOM 660 O O . GLN A 1 85 ? 1.636 -5.186 -9.984 1.00 97.12 85 GLN A O 1
ATOM 665 N N . ASN A 1 86 ? 2.422 -7.017 -11.023 1.00 97.25 86 ASN A N 1
ATOM 666 C CA . ASN A 1 86 ? 1.115 -7.682 -11.105 1.00 97.25 86 ASN A CA 1
ATOM 667 C C . ASN A 1 86 ? 0.485 -7.862 -9.719 1.00 97.25 86 ASN A C 1
ATOM 669 O O . ASN A 1 86 ? -0.661 -7.482 -9.502 1.00 97.25 86 ASN A O 1
ATOM 673 N N . LYS A 1 87 ? 1.272 -8.333 -8.741 1.00 97.56 87 LYS A N 1
ATOM 674 C CA . LYS A 1 87 ? 0.814 -8.506 -7.355 1.00 97.56 87 LYS A CA 1
ATOM 675 C C . LYS A 1 87 ? 0.297 -7.194 -6.763 1.00 97.56 87 LYS A C 1
ATOM 677 O O . LYS A 1 87 ? -0.724 -7.193 -6.077 1.00 97.56 87 LYS A O 1
ATOM 682 N N . VAL A 1 88 ? 1.000 -6.088 -7.002 1.00 98.38 88 VAL A N 1
ATOM 683 C CA . VAL A 1 88 ? 0.591 -4.780 -6.483 1.00 98.38 88 VAL A CA 1
ATOM 684 C C . VAL A 1 88 ? -0.640 -4.259 -7.213 1.00 98.38 88 VAL A C 1
ATOM 686 O O . VAL A 1 88 ? -1.577 -3.817 -6.557 1.00 98.38 88 VAL A O 1
AT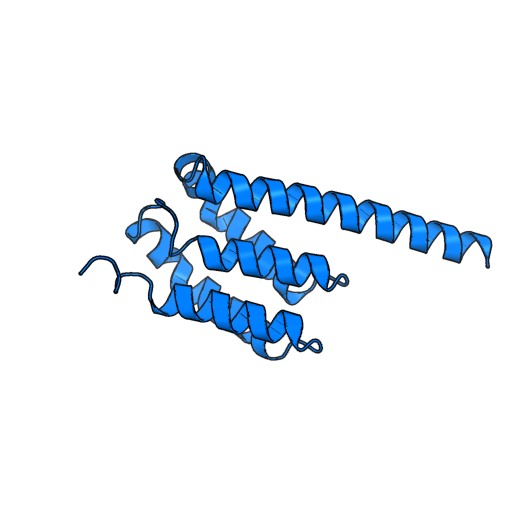OM 689 N N . ILE A 1 89 ? -0.687 -4.347 -8.541 1.00 98.25 89 ILE A N 1
ATOM 690 C CA . ILE A 1 89 ? -1.838 -3.906 -9.339 1.00 98.25 89 ILE A CA 1
ATOM 691 C C . ILE A 1 89 ? -3.102 -4.679 -8.958 1.00 98.25 89 ILE A C 1
ATOM 693 O O . ILE A 1 89 ? -4.160 -4.059 -8.817 1.00 98.25 89 ILE A O 1
ATOM 697 N N . ASP A 1 90 ? -3.007 -5.993 -8.771 1.00 97.81 90 ASP A N 1
ATOM 698 C CA . ASP A 1 90 ? -4.128 -6.837 -8.356 1.00 97.81 90 ASP A CA 1
ATOM 699 C C . ASP A 1 90 ? -4.549 -6.515 -6.921 1.00 97.81 90 ASP A C 1
ATOM 701 O O . ASP A 1 90 ? -5.728 -6.282 -6.651 1.00 97.81 90 ASP A O 1
ATOM 705 N N . GLY A 1 91 ? -3.580 -6.396 -6.009 1.00 97.62 91 GLY A N 1
ATOM 706 C CA . GLY A 1 91 ? -3.837 -6.044 -4.616 1.00 97.62 91 GLY A CA 1
ATOM 707 C C . GLY A 1 91 ? -4.448 -4.648 -4.439 1.00 97.62 91 GLY A C 1
ATOM 708 O O . GLY A 1 91 ? -5.321 -4.457 -3.594 1.00 97.62 91 GLY A O 1
ATOM 709 N N . LEU A 1 92 ? -4.053 -3.671 -5.256 1.00 98.38 92 LEU A N 1
ATOM 710 C CA . LEU A 1 92 ? -4.665 -2.340 -5.283 1.00 98.38 92 LEU A CA 1
ATOM 711 C C . LEU A 1 92 ? -6.086 -2.364 -5.856 1.00 98.38 92 LEU A C 1
ATOM 713 O O . LEU A 1 92 ? -6.866 -1.460 -5.559 1.00 98.38 92 LEU A O 1
ATOM 717 N N . GLY A 1 93 ? -6.440 -3.390 -6.637 1.00 97.75 93 GLY A N 1
ATOM 718 C CA . GLY A 1 93 ? -7.768 -3.563 -7.216 1.00 97.75 93 GLY A CA 1
ATOM 719 C C . GLY A 1 93 ? -8.876 -3.538 -6.165 1.00 97.75 93 GLY A C 1
ATOM 720 O O . GLY A 1 93 ? -9.815 -2.762 -6.302 1.00 97.75 93 GLY A O 1
ATOM 721 N N . SER A 1 94 ? -8.731 -4.281 -5.064 1.00 95.19 94 SER A N 1
ATOM 722 C CA . SER A 1 94 ? -9.741 -4.298 -3.993 1.00 95.19 94 SER A CA 1
ATOM 723 C C . SER A 1 94 ? -9.878 -2.956 -3.265 1.00 95.19 94 SER A C 1
ATOM 725 O O . SER A 1 94 ? -10.941 -2.630 -2.744 1.00 95.19 94 SER A O 1
ATOM 727 N N . CYS A 1 95 ? -8.815 -2.149 -3.230 1.00 98.06 95 CYS A N 1
ATOM 728 C CA . CYS A 1 95 ? -8.827 -0.828 -2.599 1.00 98.06 95 CYS A CA 1
ATOM 729 C C . CYS A 1 95 ? -9.605 0.212 -3.427 1.00 98.06 95 CYS A C 1
ATOM 731 O O . CYS A 1 95 ? -9.992 1.258 -2.899 1.00 98.06 95 CYS A O 1
ATOM 733 N N . LEU A 1 96 ? -9.863 -0.066 -4.711 1.00 98.06 96 LEU A N 1
ATOM 734 C CA . LEU A 1 96 ? -10.703 0.779 -5.562 1.00 98.06 96 LEU A CA 1
ATOM 735 C C . LEU A 1 96 ? -12.177 0.733 -5.158 1.00 98.06 96 LEU A C 1
ATOM 737 O O . LEU A 1 96 ? -12.875 1.717 -5.377 1.00 98.06 96 LEU A O 1
ATOM 741 N N . ASP A 1 97 ? -12.619 -0.336 -4.498 1.00 96.94 97 ASP A N 1
ATOM 742 C CA . ASP A 1 97 ? -13.987 -0.486 -3.989 1.00 96.94 97 ASP A CA 1
ATOM 743 C C . ASP A 1 97 ? -14.113 -0.098 -2.507 1.00 96.94 97 ASP A C 1
ATOM 745 O O . ASP A 1 97 ? -15.114 -0.382 -1.845 1.00 96.94 97 ASP A O 1
ATOM 749 N N . ASP A 1 98 ? -13.110 0.594 -1.954 1.00 98.50 98 ASP A N 1
ATOM 750 C CA . ASP A 1 98 ? -13.127 0.983 -0.550 1.00 98.50 98 ASP A CA 1
ATOM 751 C C . ASP A 1 98 ? -14.351 1.844 -0.196 1.00 98.50 98 ASP A C 1
ATOM 753 O O . ASP A 1 98 ? -14.701 2.798 -0.896 1.00 98.50 98 ASP A O 1
ATOM 757 N N . LYS A 1 99 ? -14.959 1.587 0.968 1.00 97.56 99 LYS A N 1
ATOM 758 C CA . LYS A 1 99 ? -16.125 2.333 1.478 1.00 97.56 99 LYS A CA 1
ATOM 759 C C . LYS A 1 99 ? -15.902 3.849 1.622 1.00 97.56 99 LYS A C 1
ATOM 761 O O . LYS A 1 99 ? -16.867 4.610 1.697 1.00 97.56 99 LYS A O 1
ATOM 766 N N . LYS A 1 100 ? -14.655 4.328 1.678 1.00 98.31 100 LYS A N 1
ATOM 767 C CA . LYS A 1 100 ? -14.298 5.745 1.829 1.00 98.31 100 LYS A CA 1
ATOM 768 C C . LYS A 1 100 ? -13.708 6.310 0.536 1.00 98.31 100 LYS A C 1
ATOM 770 O O . LYS A 1 100 ? -12.667 5.873 0.058 1.00 98.31 100 LYS A O 1
ATOM 775 N N . ARG A 1 101 ? -14.309 7.399 0.039 1.00 98.38 101 ARG A N 1
ATOM 776 C CA . ARG A 1 101 ? -13.865 8.118 -1.173 1.00 98.38 101 ARG A CA 1
ATOM 777 C C . ARG A 1 101 ? -12.379 8.490 -1.156 1.00 98.38 101 ARG A C 1
ATOM 779 O O . ARG A 1 101 ? -11.727 8.402 -2.188 1.00 98.38 101 ARG A O 1
ATOM 786 N N . LEU A 1 102 ? -11.857 8.922 -0.005 1.00 98.62 102 LEU A N 1
ATOM 787 C CA . LEU A 1 102 ? -10.452 9.326 0.126 1.00 98.62 102 LEU A CA 1
ATOM 788 C C . LEU A 1 102 ? -9.487 8.154 -0.077 1.00 98.62 102 LEU A C 1
ATOM 790 O O . LEU A 1 102 ? -8.454 8.335 -0.706 1.00 98.62 102 LEU A O 1
ATOM 794 N N . VAL A 1 103 ? -9.853 6.959 0.394 1.00 98.75 103 VAL A N 1
ATOM 795 C CA . VAL A 1 103 ? -9.058 5.740 0.189 1.00 98.75 103 VAL A CA 1
ATOM 796 C C . VAL A 1 103 ? -9.080 5.351 -1.284 1.00 98.75 103 VAL A C 1
ATOM 798 O O . VAL A 1 103 ? -8.022 5.144 -1.862 1.00 98.75 103 VAL A O 1
ATOM 801 N N . ARG A 1 104 ? -10.262 5.360 -1.922 1.00 98.75 104 ARG A N 1
ATOM 802 C CA . ARG A 1 104 ? -10.381 5.081 -3.364 1.00 98.75 104 ARG A CA 1
ATOM 803 C C . ARG A 1 104 ? -9.544 6.036 -4.214 1.00 98.75 104 ARG A C 1
ATOM 805 O O . ARG A 1 104 ? -8.885 5.598 -5.147 1.00 98.75 104 ARG A O 1
ATOM 812 N N . LYS A 1 105 ? -9.550 7.336 -3.885 1.00 98.69 105 LYS A N 1
ATOM 813 C CA . LYS A 1 105 ? -8.730 8.343 -4.581 1.00 98.69 105 LYS A CA 1
ATOM 814 C C . LYS A 1 105 ? -7.245 7.976 -4.525 1.00 98.69 105 LYS A C 1
ATOM 816 O O . LYS A 1 105 ? -6.578 8.019 -5.552 1.00 98.69 105 LYS A O 1
ATOM 821 N N . GLU A 1 106 ? -6.755 7.617 -3.343 1.00 98.75 106 GLU A N 1
ATOM 822 C CA . GLU A 1 106 ? -5.361 7.213 -3.164 1.00 98.75 106 GLU A CA 1
ATOM 823 C C . GLU A 1 106 ? -5.059 5.909 -3.910 1.00 98.75 106 GLU A C 1
ATOM 825 O O . GLU A 1 106 ? -4.084 5.838 -4.642 1.00 98.75 106 GLU A O 1
ATOM 830 N N . ALA A 1 107 ? -5.946 4.912 -3.829 1.00 98.75 107 ALA A N 1
ATOM 831 C CA . ALA A 1 107 ? -5.793 3.646 -4.541 1.00 98.75 107 ALA A CA 1
ATOM 832 C C . ALA A 1 107 ? -5.683 3.841 -6.065 1.00 98.75 107 ALA A C 1
ATOM 834 O O . ALA A 1 107 ? -4.823 3.227 -6.693 1.00 98.75 107 ALA A O 1
ATOM 835 N N . VAL A 1 108 ? -6.504 4.721 -6.655 1.00 98.62 108 VAL A N 1
ATOM 836 C CA . VAL A 1 108 ? -6.404 5.090 -8.079 1.00 98.62 108 VAL A CA 1
ATOM 837 C C . VAL A 1 108 ? -5.049 5.725 -8.384 1.00 98.62 108 VAL A C 1
ATOM 839 O O . VAL A 1 108 ? -4.407 5.331 -9.359 1.00 98.62 108 VAL A O 1
ATOM 842 N N . SER A 1 109 ? -4.608 6.679 -7.558 1.00 98.44 109 SER A N 1
ATOM 843 C CA . SER A 1 109 ? -3.322 7.363 -7.737 1.00 98.44 109 SER A CA 1
ATOM 844 C C . SER A 1 109 ? -2.169 6.363 -7.715 1.00 98.44 109 SER A C 1
ATOM 846 O O . SER A 1 109 ? -1.421 6.263 -8.684 1.00 98.44 109 SER A O 1
ATOM 848 N N . SER A 1 110 ? -2.085 5.544 -6.665 1.00 98.44 110 SER A N 1
ATOM 849 C CA . SER A 1 110 ? -1.026 4.549 -6.510 1.00 98.44 110 SER A CA 1
ATOM 850 C C . SER A 1 110 ? -1.042 3.527 -7.642 1.00 98.44 110 SER A C 1
ATOM 852 O O . SER A 1 110 ? 0.002 3.226 -8.210 1.00 98.44 110 SER A O 1
ATOM 854 N N . ARG A 1 111 ? -2.219 3.012 -8.024 1.00 98.38 111 ARG A N 1
ATOM 855 C CA . ARG A 1 111 ? -2.330 2.019 -9.105 1.00 98.38 111 ARG A CA 1
ATOM 856 C C . ARG A 1 111 ? -1.899 2.598 -10.451 1.00 98.38 111 ARG A C 1
ATOM 858 O O . ARG A 1 111 ? -1.305 1.878 -11.245 1.00 98.38 111 ARG A O 1
ATOM 865 N N . SER A 1 112 ? -2.157 3.884 -10.685 1.00 97.88 112 SER A N 1
ATOM 866 C CA . SER A 1 112 ? -1.720 4.578 -11.902 1.00 97.88 112 SER A CA 1
ATOM 867 C C . SER A 1 112 ? -0.195 4.640 -11.999 1.00 97.88 112 SER A C 1
ATOM 869 O O . SER A 1 112 ? 0.344 4.313 -13.050 1.00 97.88 112 SER A O 1
ATOM 871 N N . GLU A 1 113 ? 0.509 4.951 -10.906 1.00 97.69 113 GLU A N 1
ATOM 872 C CA . GLU A 1 113 ? 1.982 4.944 -10.900 1.00 97.69 113 GLU A CA 1
ATOM 873 C C . GLU A 1 113 ? 2.553 3.562 -11.243 1.00 97.69 113 GLU A C 1
ATOM 875 O O . GLU A 1 113 ? 3.511 3.455 -12.005 1.00 97.69 113 GLU A O 1
ATOM 880 N N . TRP A 1 114 ? 1.924 2.487 -10.757 1.00 97.75 114 TRP A N 1
ATOM 881 C CA . TRP A 1 114 ? 2.333 1.119 -11.089 1.00 97.75 114 TRP A CA 1
ATOM 882 C C . TRP A 1 114 ? 2.071 0.734 -12.546 1.00 97.75 114 TRP A C 1
ATOM 884 O O . TRP A 1 114 ? 2.849 -0.036 -13.107 1.00 97.75 114 TRP A O 1
ATOM 894 N N . TYR A 1 115 ? 1.019 1.258 -13.180 1.00 96.44 115 TYR A N 1
ATOM 895 C CA . TYR A 1 115 ? 0.809 1.081 -14.622 1.00 96.44 115 TYR A CA 1
ATOM 896 C C . TYR A 1 115 ? 1.818 1.870 -15.464 1.00 96.44 115 TYR A C 1
ATOM 898 O O . TYR A 1 115 ? 2.152 1.442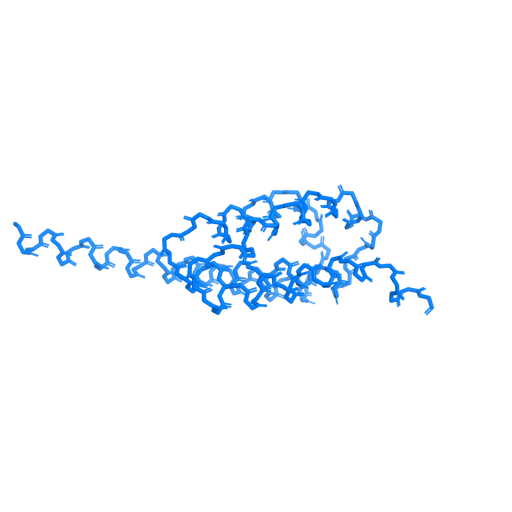 -16.564 1.00 96.44 115 TYR A O 1
ATOM 906 N N . LEU A 1 116 ? 2.308 3.002 -14.951 1.00 94.38 116 LEU A N 1
ATOM 907 C CA . LEU A 1 116 ? 3.309 3.841 -15.615 1.00 94.38 116 LEU A CA 1
ATOM 908 C C . LEU A 1 116 ? 4.754 3.360 -15.401 1.00 94.38 116 LEU A C 1
ATOM 910 O O . LEU A 1 116 ? 5.679 3.955 -15.961 1.00 94.38 116 LEU A O 1
ATOM 914 N N . LEU A 1 117 ? 4.961 2.302 -14.611 1.00 92.75 117 LEU A N 1
ATOM 915 C CA . LEU A 1 117 ? 6.277 1.712 -14.382 1.00 92.75 117 LEU A CA 1
ATOM 916 C C . LEU A 1 117 ? 6.937 1.357 -15.728 1.00 92.75 117 LEU A C 1
ATOM 918 O O . LEU A 1 117 ? 6.358 0.636 -16.536 1.00 92.75 117 LEU A O 1
ATOM 922 N N . GLY A 1 118 ? 8.135 1.901 -15.967 1.00 77.69 118 GLY A N 1
ATOM 923 C CA . GLY A 1 118 ? 8.923 1.712 -17.191 1.00 77.69 118 GLY A CA 1
ATOM 924 C C . GLY A 1 118 ? 8.561 2.586 -18.394 1.00 77.69 118 GLY A C 1
ATOM 925 O O . GLY A 1 118 ? 9.354 2.658 -19.325 1.00 77.69 118 GLY A O 1
ATOM 926 N N . PHE A 1 119 ? 7.442 3.318 -18.373 1.00 79.19 119 PHE A N 1
ATOM 927 C CA . PHE A 1 119 ? 7.191 4.371 -19.372 1.00 79.19 119 PHE A CA 1
ATOM 928 C C . PHE A 1 119 ? 8.040 5.625 -19.125 1.00 79.19 119 PHE A C 1
ATOM 930 O O . PHE A 1 119 ? 8.213 6.440 -20.024 1.00 79.19 119 PHE A O 1
ATOM 937 N N . LYS A 1 120 ? 8.556 5.789 -17.901 1.00 60.12 120 LYS A N 1
ATOM 938 C CA . LYS A 1 120 ? 9.387 6.932 -17.491 1.00 60.12 120 LYS A CA 1
ATOM 939 C C . LYS A 1 120 ? 10.877 6.760 -17.821 1.00 60.12 120 LYS A C 1
ATOM 941 O O . LYS A 1 120 ? 11.619 7.726 -17.704 1.00 60.12 120 LYS A O 1
ATOM 946 N N . ASP A 1 121 ? 11.285 5.564 -18.250 1.00 54.94 121 ASP A N 1
ATOM 947 C CA . ASP A 1 121 ? 12.672 5.226 -18.608 1.00 54.94 121 ASP A CA 1
ATOM 948 C C . ASP A 1 121 ? 12.956 5.409 -20.123 1.00 54.94 121 ASP A C 1
ATOM 950 O O . ASP A 1 121 ? 14.002 4.977 -20.608 1.00 54.94 121 ASP A O 1
ATOM 954 N N . SER A 1 122 ? 12.010 5.997 -20.879 1.00 44.50 122 SER A N 1
ATOM 955 C CA . SER A 1 122 ? 12.053 6.204 -22.344 1.00 44.50 122 SER A CA 1
ATOM 956 C C . SER A 1 122 ? 12.399 7.636 -22.741 1.00 44.50 122 SER A C 1
ATOM 958 O O . SER A 1 122 ? 11.855 8.566 -22.105 1.00 44.50 122 SER A O 1
#

Secondary structure (DSSP, 8-state):
-HHHHHHHHHHHHHHHHHHHHHHHHHHHHHHH-HHHHHHTHHHHHHHHHHHHHH-S-HHHHHHHHHHHHHGGGSSS-HHHHHHHHHHHHHHHHHHTT-SSHHHHHHHHHHHHHHHTTTGGG-

Foldseek 3Di:
DVVVVVVVVVVVVVVVVVLLVVLVVLQVCCAPPVVVCLVVVVVLLVVLLCQLQPPPDPSSNLSSLQSLLCNLVGPHDLVSLVVCLVVNLVSLVNQCPDPDPSSNVSSVNSSVSSVCRPVVVD

pLDDT: mean 94.36, std 8.08, range [44.5, 98.81]